Protein AF-C4XUM3-F1 (afdb_monomer)

pLDDT: mean 96.67, std 2.04, range [88.0, 98.56]

InterPro domains:
  IPR025877 MobA-like NTP transferase [PF12804] (3-55)
  IPR029044 Nucleotide-diphospho-sugar transferases [G3DSA:3.90.550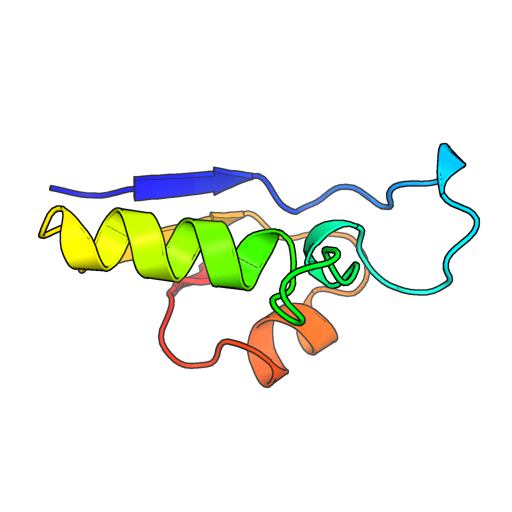.10] (1-67)
  IPR029044 Nucleotide-dip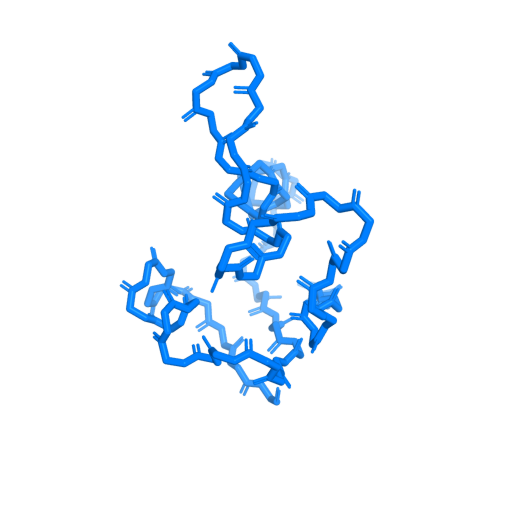hospho-sugar transferases [SSF53448] (1-64)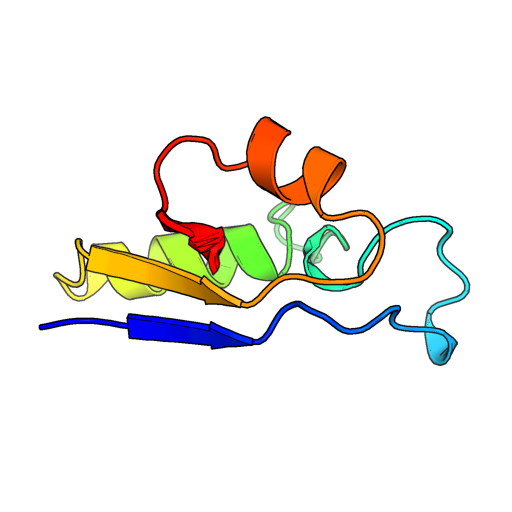

Nearest PDB structures (foldseek):
  5vmk-assembly1_C  TM=9.376E-01  e=3.808E-03  Acinetobacter baumannii
  5vmk-assembly1_B  TM=8.978E-01  e=2.225E-03  Acinetobacter baumannii
  5vmk-assembly1_A  TM=9.438E-01  e=6.095E-03  Acinetobacter baumannii
  1vpa-assembly1_B  TM=7.276E-01  e=8.952E-02  Thermotoga maritima
  6xht-assembly2_D  TM=6.056E-01  e=1.785E-02  Staphylococcus aureus

Mean predicted aligned error: 2.21 Å

Foldseek 3Di:
DEEEAEFADQPVVVVDRDTQQQDADPVRAGVVRVVCVVCVVVVHQAYEYEYHPPVVVVCVVCVSYHYD

Secondary structure (DSSP, 8-state):
-EEEEE-----GGG--SS-GGGPBPTTS-BHHHHHHHHHHHTT--EEEEE--TTHHHHHHH-TTSEE-

Sequence (68 aa):
MKAIILAAGVGSRLGKPFPKALSQLPSGETIMGRQIRILRENGLSEIIVVVGFKMALLMEHFPSVLYK

Structure (mmCIF, N/CA/C/O backbone):
data_AF-C4XUM3-F1
#
_entry.id   AF-C4XUM3-F1
#
loop_
_atom_site.group_PDB
_atom_site.id
_atom_site.type_symbol
_atom_site.label_atom_id
_atom_site.label_alt_id
_atom_site.label_comp_id
_atom_site.label_asym_id
_atom_site.label_entity_id
_atom_site.label_seq_id
_atom_site.pdbx_PDB_ins_code
_atom_site.Cartn_x
_atom_site.Cartn_y
_atom_site.Cartn_z
_atom_site.occupancy
_atom_site.B_iso_or_equiv
_atom_site.auth_seq_id
_atom_site.auth_comp_id
_atom_site.auth_asym_id
_atom_site.auth_atom_id
_atom_site.pdbx_PDB_model_num
ATOM 1 N N . MET A 1 1 ? -16.919 4.314 10.240 1.00 88.00 1 MET A N 1
ATOM 2 C CA . MET A 1 1 ? -16.491 5.379 9.300 1.00 88.00 1 MET A CA 1
ATOM 3 C C . MET A 1 1 ? -15.610 4.740 8.231 1.00 88.00 1 MET A C 1
ATOM 5 O O . MET A 1 1 ? -15.021 3.704 8.522 1.00 88.00 1 MET A O 1
ATOM 9 N N . LYS A 1 2 ? -15.580 5.282 7.007 1.00 94.25 2 LYS A N 1
ATOM 10 C CA . LYS A 1 2 ? -14.849 4.691 5.872 1.00 94.25 2 LYS A CA 1
ATOM 11 C C . LYS A 1 2 ? -13.603 5.502 5.546 1.00 94.25 2 LYS A C 1
ATOM 13 O O . LYS A 1 2 ? -13.619 6.721 5.702 1.00 94.25 2 LYS A O 1
ATOM 18 N N . ALA A 1 3 ? -12.570 4.836 5.047 1.00 98.12 3 ALA A N 1
ATOM 19 C CA . ALA A 1 3 ? -11.372 5.477 4.521 1.00 98.12 3 ALA A CA 1
ATOM 20 C C . ALA A 1 3 ? -11.160 5.110 3.049 1.00 98.12 3 ALA A C 1
ATOM 22 O O . ALA A 1 3 ? -11.448 3.986 2.634 1.00 98.12 3 ALA A O 1
ATOM 23 N N . ILE A 1 4 ? -10.634 6.057 2.270 1.00 98.38 4 ILE A N 1
ATOM 24 C CA . ILE A 1 4 ? -10.278 5.850 0.864 1.00 98.38 4 ILE A CA 1
ATOM 25 C C . ILE A 1 4 ? -8.777 6.092 0.692 1.00 98.38 4 ILE A C 1
ATOM 27 O O . ILE A 1 4 ? -8.275 7.156 1.051 1.00 98.38 4 ILE A O 1
ATOM 31 N N . ILE A 1 5 ? -8.069 5.118 0.117 1.00 98.31 5 ILE A N 1
ATOM 32 C CA . ILE A 1 5 ? -6.656 5.230 -0.265 1.00 98.31 5 ILE A CA 1
ATOM 33 C C . ILE A 1 5 ? -6.570 5.313 -1.790 1.00 98.31 5 ILE A C 1
ATOM 35 O O . ILE A 1 5 ? -6.968 4.388 -2.495 1.00 98.31 5 ILE A O 1
ATOM 39 N N . LEU A 1 6 ? -6.009 6.405 -2.313 1.00 98.31 6 LEU A N 1
ATOM 40 C CA . LEU A 1 6 ? -5.784 6.578 -3.750 1.00 98.31 6 LEU A CA 1
ATOM 41 C C . LEU A 1 6 ? -4.418 5.996 -4.144 1.00 98.31 6 LEU A C 1
ATOM 43 O O . LEU A 1 6 ? -3.377 6.596 -3.877 1.00 98.31 6 LEU A O 1
ATOM 47 N N . ALA A 1 7 ? -4.416 4.824 -4.783 1.00 97.50 7 ALA A N 1
ATOM 48 C CA . ALA A 1 7 ? -3.212 4.052 -5.100 1.00 97.50 7 ALA A CA 1
ATOM 49 C C . ALA A 1 7 ? -3.105 3.629 -6.578 1.00 97.50 7 ALA A C 1
ATOM 51 O O . ALA A 1 7 ? -2.380 2.693 -6.909 1.00 97.50 7 ALA A O 1
ATOM 52 N N . ALA A 1 8 ? -3.779 4.339 -7.484 1.00 96.94 8 ALA A N 1
ATOM 53 C CA . ALA A 1 8 ? -3.796 4.012 -8.912 1.00 96.94 8 ALA A CA 1
ATOM 54 C C . ALA A 1 8 ? -2.514 4.398 -9.683 1.00 96.94 8 ALA A C 1
ATOM 56 O O . ALA A 1 8 ? -2.320 3.979 -10.826 1.00 96.94 8 ALA A O 1
ATOM 57 N N . GLY A 1 9 ? -1.641 5.209 -9.078 1.00 95.50 9 GLY A N 1
ATOM 58 C CA . GLY A 1 9 ? -0.474 5.788 -9.741 1.00 95.50 9 GLY A CA 1
ATOM 59 C C . GLY A 1 9 ? 0.734 4.851 -9.861 1.00 95.50 9 GLY A C 1
ATOM 60 O O . GLY A 1 9 ? 1.040 4.071 -8.963 1.00 95.50 9 GLY A O 1
ATOM 61 N N . VAL A 1 10 ? 1.498 5.024 -10.944 1.00 95.12 10 VAL A N 1
ATOM 62 C CA . VAL A 1 10 ? 2.735 4.267 -11.224 1.00 95.12 10 VAL A CA 1
ATOM 63 C C . VAL A 1 10 ? 3.853 4.590 -10.225 1.00 95.12 10 VAL A C 1
ATOM 65 O O . VAL A 1 10 ? 4.519 3.698 -9.717 1.00 95.12 10 VAL A O 1
ATOM 68 N N . GLY A 1 11 ? 4.067 5.878 -9.928 1.00 94.81 11 GLY A N 1
ATOM 69 C CA . GLY A 1 11 ? 5.231 6.331 -9.156 1.00 94.81 11 GLY A CA 1
ATOM 70 C C . GLY A 1 11 ? 6.516 6.460 -9.982 1.00 94.81 11 GLY A C 1
ATOM 71 O O . GLY A 1 11 ? 7.593 6.201 -9.459 1.00 94.81 11 GLY A O 1
ATOM 72 N N . SER A 1 12 ? 6.418 6.889 -11.247 1.00 94.31 12 SER A N 1
ATOM 73 C CA . SER A 1 12 ? 7.519 6.866 -12.232 1.00 94.31 12 SER A CA 1
ATO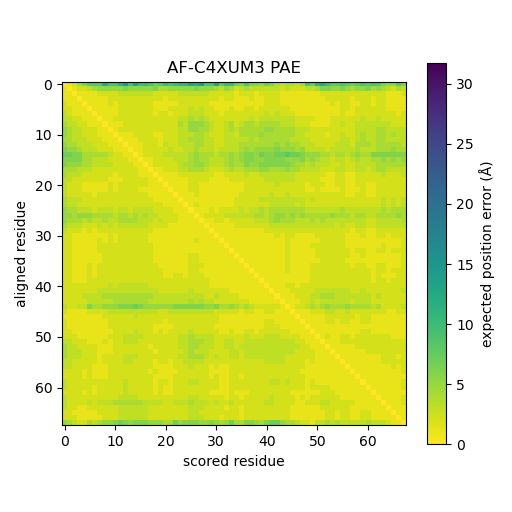M 74 C C . SER A 1 12 ? 8.850 7.468 -11.763 1.00 94.31 12 SER A C 1
ATOM 76 O O . SER A 1 12 ? 9.903 6.939 -12.098 1.00 94.31 12 SER A O 1
ATOM 78 N N . ARG A 1 13 ? 8.826 8.518 -10.932 1.00 96.12 13 ARG A N 1
ATOM 79 C CA . ARG A 1 13 ? 10.046 9.168 -10.416 1.00 96.12 13 ARG A CA 1
ATOM 80 C C . ARG A 1 13 ? 10.854 8.281 -9.462 1.00 96.12 13 ARG A C 1
ATOM 82 O O . ARG A 1 13 ? 12.028 8.543 -9.259 1.00 96.12 13 ARG A O 1
ATOM 89 N N . LEU A 1 14 ? 10.245 7.242 -8.886 1.00 93.44 14 LEU A N 1
ATOM 90 C CA . LEU A 1 14 ? 10.952 6.266 -8.051 1.00 93.44 14 LEU A CA 1
ATOM 91 C C . LEU A 1 14 ? 11.726 5.229 -8.877 1.00 93.44 14 LEU A C 1
ATOM 93 O O . LEU A 1 14 ? 12.512 4.480 -8.304 1.00 93.44 14 LEU A O 1
ATOM 97 N N . GLY A 1 15 ? 11.479 5.134 -10.191 1.00 92.00 15 GLY A N 1
ATOM 98 C CA . GLY A 1 15 ? 12.164 4.183 -11.072 1.00 92.00 15 GLY A CA 1
ATOM 99 C C . GLY A 1 15 ? 11.949 2.708 -10.706 1.00 92.00 15 GLY A C 1
ATOM 100 O O . GLY A 1 15 ? 12.743 1.857 -11.096 1.00 92.00 15 GLY A O 1
ATOM 101 N N . LYS A 1 16 ? 10.911 2.384 -9.922 1.00 91.38 16 LYS A N 1
ATOM 102 C CA . LYS A 1 16 ? 10.603 1.009 -9.506 1.00 91.38 16 LYS A CA 1
ATOM 103 C C . LYS A 1 16 ? 9.589 0.361 -10.456 1.00 91.38 16 LYS A C 1
ATOM 105 O O . LYS A 1 16 ? 8.674 1.040 -10.919 1.00 91.38 16 LYS A O 1
ATOM 110 N N . PRO A 1 17 ? 9.690 -0.959 -10.706 1.00 91.94 17 PRO A N 1
ATOM 111 C CA . PRO A 1 17 ? 8.767 -1.666 -11.592 1.00 91.94 17 PRO A CA 1
ATOM 112 C C . PRO A 1 17 ? 7.422 -2.008 -10.927 1.00 91.94 17 PRO A C 1
ATOM 114 O O . PRO A 1 17 ? 6.576 -2.637 -11.561 1.00 91.94 17 PRO A O 1
ATOM 117 N N . PHE A 1 18 ? 7.213 -1.644 -9.661 1.00 93.06 18 PHE A N 1
ATOM 118 C CA . PHE A 1 18 ? 6.015 -1.937 -8.871 1.00 93.06 18 PHE A CA 1
ATOM 119 C C . PHE A 1 18 ? 5.338 -0.642 -8.395 1.00 93.06 18 PHE A C 1
ATOM 121 O O . PHE A 1 18 ? 6.004 0.395 -8.330 1.00 93.06 18 PHE A O 1
ATOM 128 N N . PRO A 1 19 ? 4.030 -0.675 -8.062 1.00 96.12 19 PRO A N 1
ATOM 129 C CA . PRO A 1 19 ? 3.306 0.502 -7.587 1.00 96.12 19 PRO A CA 1
ATOM 130 C C . PRO A 1 19 ? 4.020 1.177 -6.416 1.00 96.12 19 PRO A C 1
ATOM 132 O O . PRO A 1 19 ? 4.484 0.498 -5.497 1.00 96.12 19 PRO A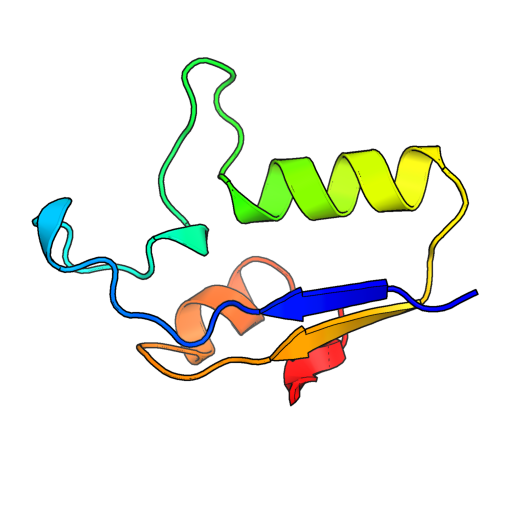 O 1
ATOM 135 N N . LYS A 1 20 ? 4.034 2.519 -6.382 1.00 97.00 20 LYS A N 1
ATOM 136 C CA . LYS A 1 20 ? 4.594 3.280 -5.244 1.00 97.00 20 LYS A CA 1
ATOM 137 C C . LYS A 1 20 ? 4.028 2.803 -3.901 1.00 97.00 20 LYS A C 1
ATOM 139 O O . LYS A 1 20 ? 4.755 2.768 -2.917 1.00 97.00 20 LYS A O 1
ATOM 144 N N . ALA A 1 21 ? 2.759 2.406 -3.871 1.00 97.44 21 ALA A N 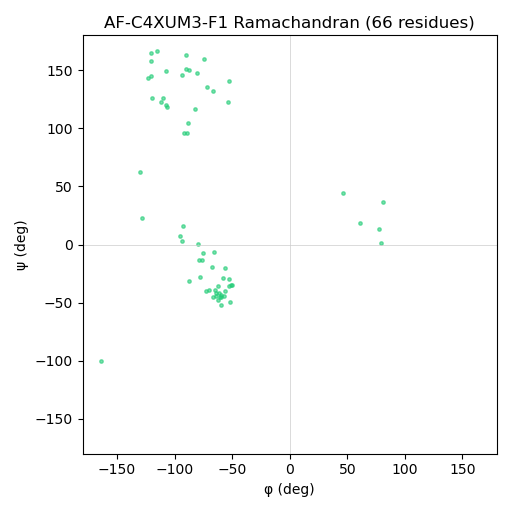1
ATOM 145 C CA . ALA A 1 21 ? 2.095 1.848 -2.695 1.00 97.44 21 ALA A CA 1
ATOM 146 C C . ALA A 1 21 ? 2.843 0.665 -2.040 1.00 97.44 21 ALA A C 1
ATOM 148 O O . ALA A 1 21 ? 2.778 0.532 -0.821 1.00 97.44 21 ALA A O 1
ATOM 149 N N . LEU A 1 22 ? 3.592 -0.132 -2.814 1.00 97.38 22 LEU A N 1
ATOM 150 C CA . LEU A 1 22 ? 4.414 -1.252 -2.331 1.00 97.38 22 LEU A CA 1
ATOM 151 C C . LEU A 1 22 ? 5.873 -0.869 -2.042 1.00 97.38 22 LEU A C 1
ATOM 153 O O . LEU A 1 22 ? 6.681 -1.725 -1.695 1.00 97.38 22 LEU A O 1
ATOM 157 N N . SER A 1 23 ? 6.242 0.406 -2.182 1.00 96.38 23 SER A N 1
ATOM 158 C CA . SER A 1 23 ? 7.590 0.854 -1.825 1.00 96.38 23 SER A CA 1
ATOM 159 C C . SER A 1 23 ? 7.802 0.740 -0.320 1.00 96.38 23 SER A C 1
ATOM 161 O O . SER A 1 23 ? 6.959 1.181 0.461 1.00 96.38 23 SER A O 1
ATOM 163 N N . GLN A 1 24 ? 8.935 0.156 0.056 1.00 96.69 24 GLN A N 1
ATOM 164 C CA . GLN A 1 24 ? 9.357 -0.026 1.439 1.00 96.69 24 GLN A CA 1
ATOM 165 C C . GLN A 1 24 ? 9.778 1.308 2.061 1.00 96.69 24 GLN A C 1
ATOM 167 O O . GLN A 1 24 ? 10.492 2.102 1.446 1.00 96.69 24 GLN A O 1
ATOM 172 N N . LEU A 1 25 ? 9.321 1.547 3.284 1.00 96.56 25 LEU A N 1
ATOM 173 C CA . LEU A 1 25 ? 9.775 2.619 4.158 1.00 96.56 25 LEU A CA 1
ATOM 174 C C . LEU A 1 25 ? 10.954 2.121 5.012 1.00 96.56 25 LEU A C 1
ATOM 176 O O . LEU A 1 25 ? 11.107 0.912 5.183 1.00 96.56 25 LEU A O 1
ATOM 180 N N . PRO A 1 26 ? 11.748 3.018 5.629 1.00 97.12 26 PRO A N 1
ATOM 181 C CA . PRO A 1 26 ? 12.819 2.614 6.549 1.00 97.12 26 PRO A CA 1
ATOM 182 C C . PRO A 1 26 ? 12.352 1.749 7.730 1.00 97.12 26 PRO A C 1
ATOM 184 O O . PRO A 1 26 ? 13.159 1.049 8.327 1.00 97.12 26 PRO A O 1
ATOM 187 N N . SER A 1 27 ? 11.056 1.776 8.060 1.00 94.50 27 SER A N 1
ATOM 188 C CA . SER A 1 27 ? 10.453 0.919 9.087 1.00 94.50 27 SER A CA 1
ATOM 189 C C . SER A 1 27 ? 10.249 -0.539 8.654 1.00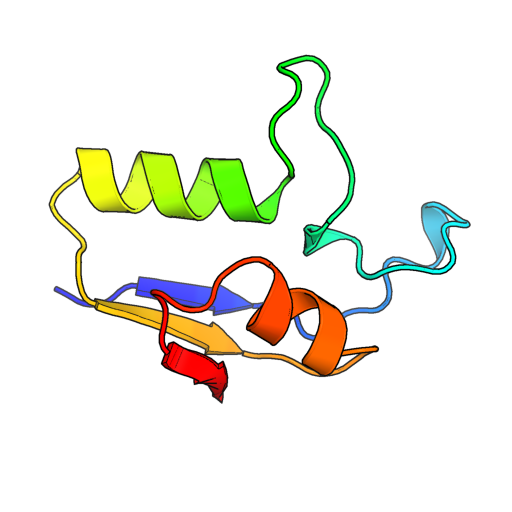 94.50 27 SER A C 1
ATOM 191 O O . SER A 1 27 ? 9.827 -1.344 9.476 1.00 94.50 27 SER A O 1
ATOM 193 N N . GLY A 1 28 ? 10.486 -0.886 7.384 1.00 96.56 28 GLY A N 1
ATOM 194 C CA . GLY A 1 28 ? 10.172 -2.208 6.822 1.00 96.56 28 GLY A CA 1
ATOM 195 C C . GLY A 1 28 ? 8.693 -2.408 6.459 1.00 96.56 28 GLY A C 1
ATOM 196 O O . GLY A 1 28 ? 8.305 -3.479 5.998 1.00 96.56 28 GLY A O 1
ATOM 197 N N . GLU A 1 29 ? 7.854 -1.386 6.650 1.00 97.44 29 GLU A N 1
ATOM 198 C CA . GLU A 1 29 ? 6.482 -1.364 6.138 1.00 97.44 29 GLU A CA 1
ATOM 199 C C . GLU A 1 29 ? 6.459 -0.811 4.710 1.00 97.44 29 GLU A C 1
ATOM 201 O O . GLU A 1 29 ? 7.220 0.095 4.366 1.00 97.44 29 GLU A O 1
ATOM 206 N N . THR A 1 30 ? 5.510 -1.250 3.884 1.00 98.00 30 THR A N 1
ATOM 207 C CA . THR A 1 30 ? 5.216 -0.531 2.638 1.00 98.00 30 THR A CA 1
ATOM 208 C C . THR A 1 30 ? 4.446 0.762 2.923 1.00 98.00 30 THR A C 1
ATOM 210 O O . THR A 1 30 ? 3.787 0.898 3.959 1.00 98.00 30 THR A O 1
ATOM 213 N N . ILE A 1 31 ? 4.468 1.713 1.981 1.00 97.81 31 ILE A N 1
ATOM 214 C CA . ILE A 1 31 ? 3.686 2.958 2.084 1.00 97.81 31 ILE A CA 1
ATOM 215 C C . ILE A 1 31 ? 2.212 2.658 2.383 1.00 97.81 31 ILE A C 1
ATOM 217 O O . ILE A 1 31 ? 1.652 3.234 3.314 1.00 97.81 31 ILE A O 1
ATOM 221 N N . MET A 1 32 ? 1.587 1.754 1.622 1.00 98.00 32 MET A N 1
ATOM 222 C CA . MET A 1 32 ? 0.181 1.395 1.818 1.00 98.00 32 MET A CA 1
ATOM 223 C C . MET A 1 32 ? -0.045 0.605 3.109 1.00 98.00 32 MET A C 1
ATOM 225 O O . MET A 1 32 ? -1.022 0.874 3.804 1.00 98.00 32 MET A O 1
ATOM 229 N N . GLY A 1 33 ? 0.866 -0.304 3.468 1.00 98.25 33 GLY A N 1
ATOM 230 C CA . GLY A 1 33 ? 0.776 -1.067 4.715 1.00 98.25 33 GLY A CA 1
ATOM 231 C C . GLY A 1 33 ? 0.717 -0.154 5.938 1.00 98.25 33 GLY A C 1
ATOM 232 O O . GLY A 1 33 ? -0.174 -0.300 6.774 1.00 98.25 33 GLY A O 1
ATOM 233 N N . ARG A 1 34 ? 1.572 0.876 5.973 1.00 98.50 34 ARG A N 1
ATOM 234 C CA . ARG A 1 34 ? 1.556 1.885 7.036 1.00 98.50 34 ARG A CA 1
ATOM 235 C C . ARG A 1 34 ? 0.237 2.662 7.093 1.00 98.50 34 ARG A C 1
ATOM 237 O O . ARG A 1 34 ? -0.263 2.910 8.186 1.00 98.50 34 ARG A O 1
ATOM 244 N N . GLN A 1 35 ? -0.338 3.044 5.947 1.00 98.06 35 GLN A N 1
ATOM 245 C CA . GLN A 1 35 ? -1.646 3.718 5.925 1.00 98.06 35 GLN A CA 1
ATOM 246 C C . GLN A 1 35 ? -2.744 2.811 6.492 1.00 98.06 35 GLN A C 1
ATOM 248 O O . GLN A 1 35 ? -3.499 3.241 7.358 1.00 98.06 35 GLN A O 1
ATOM 253 N N . ILE A 1 36 ? -2.803 1.548 6.056 1.00 98.06 36 ILE A N 1
ATOM 254 C CA . ILE A 1 36 ? -3.794 0.574 6.536 1.00 98.06 36 ILE A CA 1
ATOM 255 C C . ILE A 1 36 ? -3.676 0.373 8.049 1.00 98.06 36 ILE A C 1
ATOM 257 O O . ILE A 1 36 ? -4.692 0.396 8.743 1.00 98.06 36 ILE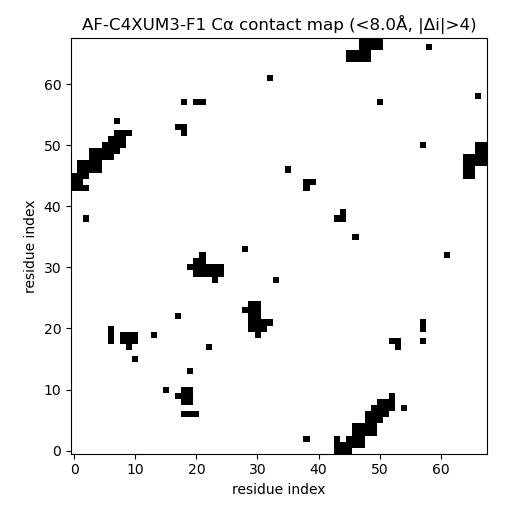 A O 1
ATOM 261 N N . ARG A 1 37 ? -2.454 0.211 8.572 1.00 97.81 37 ARG A N 1
ATOM 262 C CA . ARG A 1 37 ? -2.221 0.062 10.013 1.00 97.81 37 ARG A CA 1
ATOM 263 C C . ARG A 1 37 ? -2.718 1.278 10.796 1.00 97.81 37 ARG A C 1
ATOM 265 O O . ARG A 1 37 ? -3.516 1.105 11.709 1.00 97.81 37 ARG A O 1
ATOM 272 N N . ILE A 1 38 ? -2.310 2.488 10.406 1.00 98.06 38 ILE A N 1
ATOM 273 C CA . ILE A 1 38 ? -2.708 3.732 11.089 1.00 98.06 38 ILE A CA 1
ATOM 274 C C . ILE A 1 38 ? -4.231 3.907 11.071 1.00 98.06 38 ILE A C 1
ATOM 276 O O . ILE A 1 38 ? -4.828 4.260 12.086 1.00 98.06 38 ILE A O 1
ATOM 280 N N . LEU A 1 39 ? -4.883 3.645 9.934 1.00 98.25 39 LEU A N 1
ATOM 281 C CA . LEU A 1 39 ? -6.341 3.735 9.825 1.00 98.25 39 LEU A CA 1
ATOM 282 C C . LEU A 1 39 ? -7.030 2.755 10.785 1.00 98.25 39 LEU A C 1
ATOM 284 O O . LEU A 1 39 ? -7.942 3.146 11.513 1.00 98.25 39 LEU A O 1
ATOM 288 N N . ARG A 1 40 ? -6.553 1.508 10.848 1.00 97.12 40 ARG A N 1
ATOM 289 C CA . ARG A 1 40 ? -7.086 0.489 11.763 1.00 97.12 40 ARG A CA 1
ATOM 290 C C . ARG A 1 40 ? -6.871 0.844 13.232 1.00 97.12 40 ARG A C 1
ATOM 292 O O . ARG A 1 40 ? -7.802 0.692 14.015 1.00 97.12 40 ARG A O 1
ATOM 299 N N . GLU A 1 41 ? -5.698 1.360 13.593 1.00 97.88 41 GLU A N 1
ATOM 300 C CA . GLU A 1 41 ? -5.402 1.861 14.948 1.00 97.88 41 GLU A CA 1
ATOM 301 C C . GLU A 1 41 ? -6.369 2.979 15.373 1.00 97.88 41 GLU A C 1
ATOM 303 O O . GLU A 1 41 ? -6.690 3.102 16.550 1.00 97.88 41 GLU A O 1
ATOM 308 N N . ASN A 1 42 ? -6.897 3.746 14.414 1.00 97.62 42 ASN A N 1
ATOM 309 C CA . ASN A 1 42 ? -7.901 4.790 14.639 1.00 97.62 42 ASN A CA 1
ATOM 310 C C . ASN A 1 42 ? -9.355 4.295 14.471 1.00 97.62 42 ASN A C 1
ATOM 312 O O . ASN A 1 42 ? -10.274 5.099 14.327 1.00 97.62 42 ASN A O 1
ATOM 316 N N . GLY A 1 43 ? -9.590 2.978 14.464 1.00 97.12 43 GLY A N 1
ATOM 317 C CA . GLY A 1 43 ? -10.935 2.394 14.407 1.00 97.12 43 GLY A CA 1
ATOM 318 C C . GLY A 1 43 ? -11.594 2.398 13.020 1.00 97.12 43 GLY A C 1
ATOM 319 O O . GLY A 1 43 ? -12.799 2.160 12.910 1.00 97.12 43 GLY A O 1
ATOM 320 N N . LEU A 1 44 ? -10.839 2.653 11.945 1.00 97.31 44 LEU A N 1
ATOM 321 C CA . LEU A 1 44 ? -11.339 2.609 10.566 1.00 97.31 44 LEU A CA 1
ATOM 322 C C . LEU A 1 44 ? -11.112 1.213 9.975 1.00 97.31 44 LEU A C 1
ATOM 324 O O . LEU A 1 44 ? -10.032 0.894 9.478 1.00 97.31 44 LEU A O 1
ATOM 328 N N . SER A 1 45 ? -12.145 0.372 10.034 1.00 92.75 45 SER A N 1
ATOM 329 C CA . SER A 1 45 ? -12.111 -0.997 9.502 1.00 92.75 45 SER A CA 1
ATOM 330 C C . SER A 1 45 ? -12.489 -1.089 8.021 1.00 92.75 45 SER A C 1
ATOM 332 O O . SER A 1 45 ? -11.961 -1.942 7.310 1.00 92.75 45 SER A O 1
ATOM 334 N N . GLU A 1 46 ? -13.364 -0.205 7.531 1.00 97.44 46 GLU A N 1
ATOM 335 C CA . GLU A 1 46 ? -13.776 -0.185 6.125 1.00 97.44 46 GLU A CA 1
ATOM 336 C C . GLU A 1 46 ? -12.834 0.703 5.300 1.00 97.44 46 GLU A C 1
ATOM 338 O O . GLU A 1 46 ? -12.976 1.930 5.249 1.00 97.44 46 GLU A O 1
ATOM 343 N N . ILE A 1 47 ? -11.851 0.064 4.664 1.00 98.56 47 ILE A N 1
ATOM 344 C CA . ILE A 1 47 ? -10.830 0.714 3.838 1.00 98.56 47 ILE A CA 1
ATOM 345 C C . ILE A 1 47 ? -11.057 0.321 2.379 1.00 98.56 47 ILE A C 1
ATOM 347 O O . ILE A 1 47 ? -11.050 -0.863 2.043 1.00 98.56 47 ILE A O 1
ATOM 351 N N . ILE A 1 48 ? -11.236 1.324 1.520 1.00 98.56 48 ILE A N 1
ATOM 352 C CA . ILE A 1 48 ? -11.386 1.163 0.073 1.00 98.56 48 ILE A CA 1
ATOM 353 C C . ILE A 1 48 ? -10.131 1.704 -0.606 1.00 98.56 48 ILE A C 1
ATOM 355 O O . ILE A 1 48 ? -9.742 2.853 -0.398 1.00 98.56 48 ILE A O 1
ATOM 359 N N . VAL A 1 49 ? -9.503 0.892 -1.443 1.00 98.50 49 VAL A N 1
ATOM 360 C CA . VAL A 1 49 ? -8.321 1.264 -2.211 1.00 98.50 49 VAL A CA 1
ATOM 361 C C . VAL A 1 49 ? -8.713 1.445 -3.668 1.00 98.50 49 VAL A C 1
ATOM 363 O O . VAL A 1 49 ? -9.147 0.502 -4.324 1.00 98.50 49 VAL A O 1
ATOM 366 N N . VAL A 1 50 ? -8.530 2.660 -4.179 1.00 98.50 50 VAL A N 1
ATOM 367 C CA . VAL A 1 50 ? -8.681 2.946 -5.608 1.00 98.50 50 VAL A CA 1
ATOM 368 C C . VAL A 1 50 ? -7.390 2.555 -6.309 1.00 98.50 50 VAL A C 1
ATOM 370 O O . VAL A 1 50 ? -6.329 3.121 -6.014 1.00 98.50 50 VAL A O 1
ATOM 373 N N . VAL A 1 51 ? -7.466 1.583 -7.212 1.00 97.75 51 VAL A N 1
ATOM 374 C CA . VAL A 1 51 ? -6.296 0.970 -7.856 1.00 97.75 51 VAL A CA 1
ATOM 375 C C . VAL A 1 51 ? -6.247 1.223 -9.360 1.00 97.75 51 VAL A C 1
ATOM 377 O O . VAL A 1 51 ? -7.174 1.730 -9.975 1.00 97.75 51 VAL A O 1
ATOM 380 N N . GLY A 1 52 ? -5.090 0.933 -9.952 1.00 96.50 52 GLY A N 1
ATOM 381 C CA . GLY A 1 52 ? -4.808 1.177 -11.362 1.00 96.50 52 GLY A CA 1
ATOM 382 C C . GLY A 1 52 ? -3.582 0.383 -11.787 1.00 96.50 52 GLY A C 1
ATOM 383 O O . GLY A 1 52 ? -3.665 -0.824 -12.010 1.00 96.50 52 GLY A O 1
ATOM 384 N N . PHE A 1 53 ? -2.421 1.039 -11.863 1.00 96.44 53 PHE A N 1
ATOM 385 C CA . PHE A 1 53 ? -1.174 0.385 -12.268 1.00 96.44 53 PHE A CA 1
ATOM 386 C C . PHE A 1 53 ? -0.873 -0.871 -11.432 1.00 96.44 53 PHE A C 1
ATOM 388 O O . PHE A 1 53 ? -0.759 -0.793 -10.211 1.00 96.44 53 PHE A O 1
ATOM 395 N N . LYS A 1 54 ? -0.722 -2.021 -12.107 1.00 96.25 54 LYS A N 1
ATOM 396 C CA . LYS A 1 54 ? -0.421 -3.337 -11.509 1.00 96.25 54 LYS A CA 1
ATOM 397 C C . LYS A 1 54 ? -1.285 -3.679 -10.281 1.00 96.25 54 LYS A C 1
ATOM 399 O O . LYS A 1 54 ? -0.771 -4.180 -9.284 1.00 96.25 54 LYS A O 1
ATOM 404 N N . MET A 1 55 ? -2.594 -3.428 -10.366 1.00 97.00 55 MET A N 1
ATOM 405 C CA . MET A 1 55 ? -3.541 -3.626 -9.259 1.00 97.00 55 MET A CA 1
ATOM 406 C C . MET A 1 55 ? -3.507 -5.025 -8.621 1.00 97.00 55 MET A C 1
ATOM 408 O O . MET A 1 55 ? -3.630 -5.117 -7.404 1.00 97.00 55 MET A O 1
ATOM 412 N N . ALA A 1 56 ? -3.274 -6.086 -9.405 1.00 97.81 56 ALA A N 1
ATOM 413 C CA . ALA A 1 56 ? -3.210 -7.459 -8.898 1.00 97.81 56 ALA A CA 1
ATOM 414 C C . ALA A 1 56 ? -2.169 -7.613 -7.776 1.00 97.81 56 ALA A C 1
ATOM 416 O O . ALA A 1 56 ? -2.470 -8.194 -6.741 1.00 97.81 56 ALA A O 1
ATOM 417 N N . LEU A 1 57 ? -1.003 -6.962 -7.907 1.00 97.50 57 LEU A N 1
ATOM 418 C CA . LEU A 1 57 ? 0.028 -6.978 -6.863 1.00 97.50 57 LEU A CA 1
ATOM 419 C C . LEU A 1 57 ? -0.460 -6.346 -5.555 1.00 97.50 57 LEU A C 1
ATOM 421 O O . LEU A 1 57 ? -0.081 -6.788 -4.478 1.00 97.50 57 LEU A O 1
ATOM 425 N N . LEU A 1 58 ? -1.281 -5.294 -5.630 1.00 97.56 58 LEU A N 1
ATOM 426 C CA . LEU A 1 58 ? -1.848 -4.660 -4.439 1.00 97.56 58 LEU A CA 1
ATOM 427 C C . LEU A 1 58 ? -2.930 -5.534 -3.805 1.00 97.56 58 LEU A C 1
ATOM 429 O O . LEU A 1 58 ? -2.990 -5.598 -2.580 1.00 97.56 58 LEU A O 1
ATOM 433 N N . MET A 1 59 ? -3.764 -6.180 -4.623 1.00 98.00 59 MET A N 1
ATOM 434 C CA . MET A 1 59 ? -4.829 -7.092 -4.189 1.00 98.00 59 MET A CA 1
ATOM 435 C C . MET A 1 59 ? -4.271 -8.334 -3.492 1.00 98.00 59 MET A C 1
ATOM 437 O O . MET A 1 59 ? -4.739 -8.695 -2.417 1.00 98.00 59 MET A O 1
ATOM 441 N N . GLU A 1 60 ? -3.224 -8.933 -4.058 1.00 97.88 60 GLU A N 1
ATOM 442 C CA . GLU A 1 60 ? -2.523 -10.077 -3.470 1.00 97.88 60 GLU A CA 1
ATOM 443 C C . GLU A 1 60 ? -1.833 -9.713 -2.150 1.00 97.88 60 GLU A C 1
ATOM 445 O O . GLU A 1 60 ? -1.854 -10.495 -1.203 1.00 97.88 60 GLU A O 1
ATOM 450 N N . HIS A 1 61 ? -1.237 -8.518 -2.060 1.00 97.44 61 HIS A N 1
ATOM 451 C CA . HIS A 1 61 ? -0.497 -8.104 -0.866 1.00 97.44 61 HIS A CA 1
ATOM 452 C C . HIS A 1 61 ? -1.406 -7.651 0.289 1.00 97.44 61 HIS A C 1
ATOM 454 O O . HIS A 1 61 ? -1.024 -7.769 1.453 1.00 97.44 61 HIS A O 1
ATOM 460 N N . PHE A 1 62 ? -2.607 -7.136 -0.007 1.00 97.81 62 PHE A N 1
ATOM 461 C CA . PHE A 1 62 ? -3.560 -6.654 1.000 1.00 97.81 62 PHE A CA 1
ATOM 462 C C . PHE A 1 62 ? -4.978 -7.219 0.805 1.00 97.81 62 PHE A C 1
ATOM 464 O O . PHE A 1 62 ? -5.937 -6.459 0.702 1.00 97.81 62 PHE A O 1
ATOM 471 N N . PRO A 1 63 ? -5.184 -8.543 0.889 1.00 97.75 63 PRO A N 1
ATOM 472 C CA . PRO A 1 63 ? -6.485 -9.165 0.609 1.00 97.75 63 PRO A CA 1
ATOM 473 C C . PRO A 1 63 ? -7.600 -8.786 1.605 1.00 97.75 63 PRO A C 1
ATOM 475 O O . PRO A 1 63 ? -8.754 -9.154 1.426 1.00 97.75 63 PRO A O 1
ATOM 478 N N . SER A 1 64 ? -7.263 -8.064 2.679 1.00 96.25 64 SER A N 1
ATOM 479 C CA . SER A 1 64 ? -8.174 -7.675 3.763 1.00 96.25 64 SER A CA 1
ATOM 480 C C . SER A 1 64 ? -8.796 -6.281 3.602 1.00 96.25 64 SER A C 1
ATOM 482 O O . SER A 1 64 ? -9.427 -5.793 4.541 1.00 96.25 64 SER A O 1
ATOM 484 N N . VAL A 1 65 ? -8.594 -5.611 2.463 1.00 97.88 65 VAL A N 1
ATOM 485 C CA . VAL A 1 65 ? -9.236 -4.324 2.140 1.00 97.88 65 VAL A CA 1
ATOM 486 C C . VAL A 1 65 ? -10.074 -4.442 0.871 1.00 97.88 65 VAL A C 1
ATOM 488 O O . VAL A 1 65 ? -9.966 -5.409 0.121 1.00 97.88 65 VAL A O 1
ATOM 491 N N . LEU A 1 66 ? -10.945 -3.463 0.642 1.00 98.12 66 LEU A N 1
ATOM 492 C CA . LEU A 1 66 ? -11.810 -3.422 -0.532 1.00 98.12 66 LEU A CA 1
ATOM 493 C C . LEU A 1 66 ? -11.120 -2.669 -1.668 1.00 98.12 66 LEU A C 1
ATOM 495 O O . LEU A 1 66 ? -10.347 -1.746 -1.420 1.00 98.12 66 LEU A O 1
ATOM 499 N N . TYR A 1 67 ? -11.446 -3.014 -2.911 1.00 98.00 67 TYR A N 1
ATOM 500 C CA . TYR A 1 67 ? -10.846 -2.410 -4.100 1.00 98.00 67 TYR A CA 1
ATOM 501 C C . TYR A 1 67 ? -11.909 -1.811 -5.018 1.00 98.00 67 TYR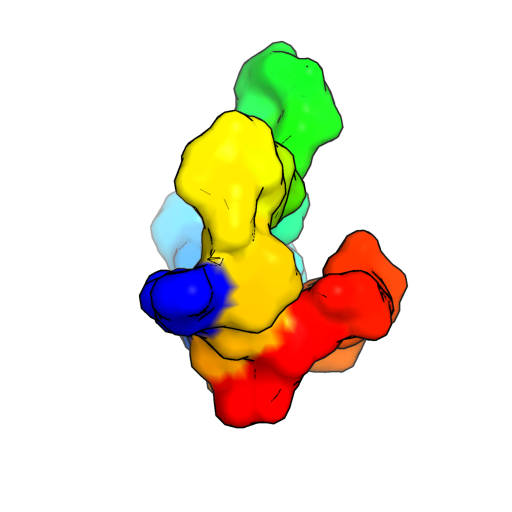 A C 1
ATOM 503 O O . TYR A 1 67 ? -13.005 -2.363 -5.149 1.00 98.00 67 TYR A O 1
ATOM 511 N N . LYS A 1 68 ? -11.575 -0.679 -5.642 1.00 94.62 68 LYS A N 1
ATOM 512 C CA . LYS A 1 68 ? -12.356 -0.030 -6.699 1.00 94.62 68 LYS A CA 1
ATOM 513 C C . LYS A 1 68 ? -11.467 0.445 -7.838 1.00 94.62 68 LYS A C 1
ATOM 515 O O . LYS A 1 68 ? -10.280 0.754 -7.576 1.00 94.62 68 LYS A O 1
#

Organism: Solidesulfovibrio magneticus (strain ATCC 700980 / DSM 13731 / RS-1) (NCBI:txid573370)

Solvent-accessible surface area (backbone atoms only — not comparable to full-atom values): 3992 Å² total; per-residue (Å²): 110,77,45,79,46,88,50,37,54,53,47,73,92,72,73,55,100,55,37,46,50,68,40,72,43,99,86,74,38,26,54,44,54,49,51,53,51,55,38,41,77,70,68,34,76,50,41,38,34,37,51,48,46,68,39,66,63,54,47,71,75,44,72,87,52,44,78,86

Radius of gyration: 11.64 Å; Cα contacts (8 Å, |Δi|>4): 95; chains: 1; bounding box: 29×19×27 Å